Protein AF-A0ABD4SMY8-F1 (afdb_monomer_lite)

pLDDT: mean 78.02, std 18.08, range [34.25, 95.62]

InterPro domains:
  IPR003497 BRO N-terminal domain [PF02498] (23-101)
  IPR003497 BRO N-terminal domain [PS51750] (7-101)
  IPR003497 BRO N-terminal domain [SM01040] (22-101)

Radius of gyration: 15.75 Å; chains: 1; bounding box: 50×33×39 Å

Foldseek 3Di:
DDDDDDDDPPQDFDWDDDPNQTWTWGADPVRFIKTFQVSLCVLLVNPDSVVLCVVFPDPVFKDWDFDQDPVGTDITIIGTPVSSLRSLVPRPGPSSVVVVD

Organism: NCBI:txid168471

Sequence (101 aa):
MAAQLHTQDVSTPTIFSFESRTVRTHADTNGELWFCATDVCDVLGCRNARDATAKHCREKGVAKRNTLTDGGKQELEYINEPNLYRLIVKSRKPEAERFEA

Secondary structure (DSSP, 8-state):
-----------PPPEEEETTEEEEEEE-TT--EEEEHHHHHHHHT-S-HHHHHHHHS-STTEEEEEEEETTEEEEEEEEEHHHHHHHHHH--SHHHHTT--

Structure (mmCIF, N/CA/C/O backbone):
data_AF-A0ABD4SMY8-F1
#
_entry.id   AF-A0ABD4SMY8-F1
#
loop_
_atom_site.group_PDB
_atom_site.id
_atom_site.type_symbol
_atom_site.label_atom_id
_atom_site.label_alt_id
_atom_site.label_comp_id
_atom_site.label_asym_id
_atom_site.label_entity_id
_atom_site.label_seq_id
_atom_site.pdbx_PDB_ins_code
_atom_site.Cartn_x
_atom_site.Cartn_y
_atom_site.Cartn_z
_atom_site.occupancy
_atom_site.B_iso_or_equiv
_atom_site.auth_seq_id
_atom_site.auth_comp_id
_atom_site.auth_asym_id
_atom_site.auth_atom_id
_atom_site.pdbx_PDB_model_num
ATOM 1 N N . MET A 1 1 ? 37.344 -20.905 -18.743 1.00 39.69 1 MET A N 1
ATOM 2 C CA . MET A 1 1 ? 36.352 -20.589 -19.791 1.00 39.69 1 MET A CA 1
ATOM 3 C C . MET A 1 1 ? 34.994 -20.423 -19.139 1.00 39.69 1 MET A C 1
ATOM 5 O O . MET A 1 1 ? 34.732 -21.085 -18.146 1.00 39.69 1 MET A O 1
ATOM 9 N N . ALA A 1 2 ? 34.248 -19.434 -19.619 1.00 34.25 2 ALA A N 1
ATOM 10 C CA . ALA A 1 2 ? 33.133 -18.775 -18.955 1.00 34.25 2 ALA A CA 1
ATOM 11 C C . ALA A 1 2 ? 31.852 -19.620 -18.806 1.00 34.25 2 ALA A C 1
ATOM 13 O O . ALA A 1 2 ? 31.580 -20.492 -19.623 1.00 34.25 2 ALA A O 1
ATOM 14 N N . ALA A 1 3 ? 31.127 -19.282 -17.731 1.00 40.75 3 ALA A N 1
ATOM 15 C CA . ALA A 1 3 ? 29.683 -19.283 -17.467 1.00 40.75 3 ALA A CA 1
ATOM 16 C C . ALA A 1 3 ? 28.720 -20.032 -18.410 1.00 40.75 3 ALA A C 1
ATOM 18 O O . ALA A 1 3 ? 28.747 -19.827 -19.617 1.00 40.75 3 ALA A O 1
ATOM 19 N N . GLN A 1 4 ? 27.746 -20.735 -17.810 1.00 39.47 4 GLN A N 1
ATOM 20 C CA . GLN A 1 4 ? 26.344 -20.282 -17.843 1.00 39.47 4 GLN A CA 1
ATOM 21 C C . GLN A 1 4 ? 25.494 -21.042 -16.801 1.00 39.47 4 GLN A C 1
ATOM 23 O O . GLN A 1 4 ? 25.145 -22.203 -17.001 1.00 39.47 4 GLN A O 1
ATOM 28 N N . LEU A 1 5 ? 25.116 -20.380 -15.704 1.00 40.84 5 LEU A N 1
ATOM 29 C CA . LEU A 1 5 ? 23.905 -20.735 -14.958 1.00 40.84 5 LEU A CA 1
ATOM 30 C C . LEU A 1 5 ? 22.821 -19.763 -15.418 1.00 40.84 5 LEU A C 1
ATOM 32 O O . LEU A 1 5 ? 22.915 -18.558 -15.196 1.00 40.84 5 LEU A O 1
ATOM 36 N N . HIS A 1 6 ? 21.824 -20.293 -16.120 1.00 49.38 6 HIS A N 1
ATOM 37 C CA . HIS A 1 6 ? 20.582 -19.583 -16.372 1.00 49.38 6 HIS A CA 1
ATOM 38 C C . HIS A 1 6 ? 19.771 -19.603 -15.078 1.00 49.38 6 HIS A C 1
ATOM 40 O O . HIS A 1 6 ? 19.205 -20.637 -14.734 1.00 49.38 6 HIS A O 1
ATOM 46 N N . THR A 1 7 ? 19.685 -18.469 -14.390 1.00 41.69 7 THR A N 1
ATOM 47 C CA . THR A 1 7 ? 18.654 -18.261 -13.373 1.00 41.69 7 THR A CA 1
ATOM 48 C C . THR A 1 7 ? 17.734 -17.170 -13.883 1.00 41.69 7 THR A C 1
ATOM 50 O O . THR A 1 7 ? 18.108 -16.004 -13.976 1.00 41.69 7 THR A O 1
ATOM 53 N N . GLN A 1 8 ? 16.535 -17.583 -14.282 1.00 50.38 8 GLN A N 1
ATOM 54 C CA . GLN A 1 8 ? 15.415 -16.679 -14.473 1.00 50.38 8 GLN A CA 1
ATOM 55 C C . GLN A 1 8 ? 14.979 -16.219 -13.081 1.00 50.38 8 GLN A C 1
ATOM 57 O O . GLN A 1 8 ? 14.435 -17.016 -12.319 1.00 50.38 8 GLN A O 1
ATOM 62 N N . ASP A 1 9 ? 15.240 -14.959 -12.737 1.00 46.44 9 ASP A N 1
ATOM 63 C CA . ASP A 1 9 ? 14.644 -14.334 -11.558 1.00 46.44 9 ASP A CA 1
ATOM 64 C C . ASP A 1 9 ? 13.178 -14.014 -11.875 1.00 46.44 9 ASP A C 1
ATOM 66 O O . ASP A 1 9 ? 12.812 -12.922 -12.310 1.00 46.44 9 ASP A O 1
ATOM 70 N N . VAL A 1 10 ? 12.325 -15.030 -11.754 1.00 56.22 10 VAL A N 1
ATOM 71 C CA . VAL A 1 10 ? 10.883 -14.819 -11.682 1.00 56.22 10 VAL A CA 1
ATOM 72 C C . VAL A 1 10 ? 10.590 -14.523 -10.219 1.00 56.22 10 VAL A C 1
ATOM 74 O O . VAL A 1 10 ? 10.277 -15.423 -9.446 1.00 56.22 10 VAL A O 1
ATOM 77 N N . SER A 1 11 ? 10.743 -13.255 -9.840 1.00 59.47 11 SER A N 1
ATOM 78 C CA . SER A 1 11 ? 10.294 -12.708 -8.559 1.00 59.47 11 SER A CA 1
ATOM 79 C C . SER A 1 11 ? 8.779 -12.922 -8.403 1.00 59.47 11 SER A C 1
ATOM 81 O O . SER A 1 11 ? 7.965 -12.066 -8.755 1.00 59.47 11 SER A O 1
ATOM 83 N N . THR A 1 12 ? 8.382 -14.104 -7.928 1.00 45.41 12 THR A N 1
ATOM 84 C CA . THR A 1 12 ? 6.999 -14.433 -7.578 1.00 45.41 12 THR A CA 1
ATOM 85 C C . THR A 1 12 ? 6.569 -13.577 -6.387 1.00 45.41 12 THR A C 1
ATOM 87 O O . THR A 1 12 ? 7.247 -13.614 -5.359 1.00 45.41 12 THR A O 1
ATOM 90 N N . PRO A 1 13 ? 5.469 -12.810 -6.485 1.00 54.72 13 PRO A N 1
ATOM 91 C CA . PRO A 1 13 ? 4.989 -12.009 -5.369 1.00 54.72 13 PRO A CA 1
ATOM 92 C C . PRO A 1 13 ? 4.556 -12.924 -4.221 1.00 54.72 13 PRO A C 1
ATOM 94 O O . PRO A 1 13 ? 3.686 -13.780 -4.386 1.00 54.72 13 PRO A O 1
ATOM 97 N N . THR A 1 14 ? 5.160 -12.737 -3.051 1.00 58.66 14 THR A N 1
ATOM 98 C CA . THR A 1 14 ? 4.748 -13.412 -1.818 1.00 58.66 14 THR A CA 1
ATOM 99 C C . THR A 1 14 ? 3.390 -12.858 -1.380 1.00 58.66 14 THR A C 1
ATOM 101 O O . THR A 1 14 ? 3.185 -11.642 -1.327 1.00 58.66 14 THR A O 1
ATOM 104 N N . ILE A 1 15 ? 2.437 -13.742 -1.091 1.00 60.72 15 ILE A N 1
ATOM 105 C CA . ILE A 1 15 ? 1.077 -13.370 -0.687 1.00 60.72 15 ILE A CA 1
ATOM 106 C C . ILE A 1 15 ? 1.013 -13.367 0.842 1.00 60.72 15 ILE A C 1
ATOM 108 O O . ILE A 1 15 ? 1.168 -14.415 1.465 1.00 60.72 15 ILE A O 1
ATOM 112 N N . PHE A 1 16 ? 0.746 -12.207 1.445 1.00 60.16 16 PHE A N 1
ATOM 113 C CA . PHE A 1 16 ? 0.343 -12.125 2.852 1.00 60.16 16 PHE A CA 1
ATOM 114 C C . PHE A 1 16 ? -1.187 -12.210 2.941 1.00 60.16 16 PHE A C 1
ATOM 116 O O . PHE A 1 16 ? -1.890 -11.499 2.219 1.00 60.16 16 PHE A O 1
ATOM 123 N N . SER A 1 17 ? -1.704 -13.095 3.800 1.00 50.28 17 SER A N 1
ATOM 124 C CA . SER A 1 17 ? -3.147 -13.299 4.000 1.00 50.28 17 SER A CA 1
ATOM 125 C C . SER A 1 17 ? -3.582 -12.752 5.357 1.00 50.28 17 SER A C 1
ATOM 127 O O . SER A 1 17 ? -3.092 -13.211 6.385 1.00 50.28 17 SER A O 1
ATOM 129 N N . PHE A 1 18 ? -4.524 -11.811 5.361 1.00 53.06 18 PHE A N 1
ATOM 130 C CA . PHE A 1 18 ? -5.157 -11.276 6.567 1.00 53.06 18 PHE A CA 1
ATOM 131 C C . PHE A 1 18 ? -6.676 -11.420 6.417 1.00 53.06 18 PHE A C 1
ATOM 133 O O . PHE A 1 18 ? -7.262 -10.860 5.496 1.00 53.06 18 PHE A O 1
ATOM 140 N N . GLU A 1 19 ? -7.317 -12.217 7.277 1.00 53.41 19 GLU A N 1
ATOM 141 C CA . GLU A 1 19 ? -8.788 -12.345 7.347 1.00 53.41 19 GLU A CA 1
ATOM 142 C C . GLU A 1 19 ? -9.491 -12.640 6.011 1.00 53.41 19 GLU A C 1
ATOM 144 O O . GLU A 1 19 ? -10.532 -12.073 5.687 1.00 53.41 19 GLU A O 1
ATOM 149 N N . SER A 1 20 ? -8.936 -13.566 5.226 1.00 57.91 20 SER A N 1
ATOM 150 C CA . SER A 1 20 ? -9.430 -13.944 3.886 1.00 57.91 20 SER A CA 1
ATOM 151 C C . SER A 1 20 ? -9.237 -12.885 2.791 1.00 57.91 20 SER A C 1
ATOM 153 O O . SER A 1 20 ? -9.774 -13.038 1.696 1.00 57.91 20 SER A O 1
ATOM 155 N N . ARG A 1 21 ? -8.448 -11.834 3.045 1.00 71.75 21 ARG A N 1
ATOM 156 C CA . ARG A 1 21 ? -8.009 -10.859 2.040 1.00 71.75 21 ARG A CA 1
ATOM 157 C C . ARG A 1 21 ? -6.506 -10.999 1.806 1.00 71.75 21 ARG A C 1
ATOM 159 O O . ARG A 1 21 ? -5.716 -11.092 2.746 1.00 71.75 21 ARG A O 1
ATOM 166 N N . THR A 1 22 ? -6.118 -11.047 0.539 1.00 82.38 22 THR A N 1
ATOM 167 C CA . THR A 1 22 ? -4.726 -11.207 0.106 1.00 82.38 22 THR A CA 1
ATOM 168 C C . THR A 1 22 ? -4.126 -9.858 -0.256 1.00 82.38 22 THR A C 1
ATOM 170 O O . THR A 1 22 ? -4.691 -9.150 -1.087 1.00 82.38 22 THR A O 1
ATOM 173 N N . VAL A 1 23 ? -2.963 -9.534 0.310 1.00 88.75 23 VAL A N 1
ATOM 174 C CA . VAL A 1 23 ? -2.183 -8.347 -0.065 1.00 88.75 23 VAL A CA 1
ATOM 175 C C . VAL A 1 23 ? -1.016 -8.777 -0.942 1.00 88.75 23 VAL A C 1
ATOM 177 O O . VAL A 1 23 ? -0.163 -9.563 -0.521 1.00 88.75 23 VAL A O 1
ATOM 180 N N . ARG A 1 24 ? -0.967 -8.261 -2.173 1.00 91.56 24 ARG A N 1
ATOM 181 C CA . ARG A 1 24 ? 0.159 -8.481 -3.085 1.00 91.56 24 ARG A CA 1
ATOM 182 C C . ARG A 1 24 ? 1.371 -7.705 -2.589 1.00 91.56 24 ARG A C 1
ATOM 184 O O . ARG A 1 24 ? 1.289 -6.492 -2.377 1.00 91.56 24 ARG A O 1
ATOM 191 N N . THR A 1 25 ? 2.503 -8.393 -2.472 1.00 92.31 25 THR A N 1
ATOM 192 C CA . THR A 1 25 ? 3.769 -7.786 -2.050 1.00 92.31 25 THR A CA 1
ATOM 193 C C . THR A 1 25 ? 4.899 -8.064 -3.029 1.00 92.31 25 THR A C 1
ATOM 195 O O . THR A 1 25 ? 4.814 -8.957 -3.874 1.00 92.31 25 THR A O 1
ATOM 198 N N . HIS A 1 26 ? 5.961 -7.274 -2.931 1.00 90.38 26 HIS A N 1
ATOM 199 C CA . HIS A 1 26 ? 7.214 -7.515 -3.632 1.00 90.38 26 HIS A CA 1
ATOM 200 C C . HIS A 1 26 ? 8.388 -6.951 -2.838 1.00 90.38 26 HIS A C 1
ATOM 202 O O . HIS A 1 26 ? 8.281 -5.858 -2.288 1.00 90.38 26 HIS A O 1
ATOM 208 N N . ALA A 1 27 ? 9.512 -7.663 -2.851 1.00 91.44 27 ALA A N 1
ATOM 209 C CA . ALA A 1 27 ? 10.782 -7.177 -2.330 1.00 91.44 27 ALA A CA 1
ATOM 210 C C . ALA A 1 27 ? 11.582 -6.472 -3.432 1.00 91.44 27 ALA A C 1
ATOM 212 O O . ALA A 1 27 ? 11.717 -7.014 -4.526 1.00 91.44 27 ALA A O 1
ATOM 213 N N . ASP A 1 28 ? 12.098 -5.273 -3.168 1.00 89.50 28 ASP A N 1
ATOM 214 C CA . ASP A 1 28 ? 12.995 -4.594 -4.106 1.00 89.50 28 ASP A CA 1
ATOM 215 C C . ASP A 1 28 ? 14.414 -5.196 -4.118 1.00 89.50 28 ASP A C 1
ATOM 217 O O . ASP A 1 28 ? 14.714 -6.169 -3.427 1.00 89.50 28 ASP A O 1
ATOM 221 N N . THR A 1 29 ? 15.315 -4.607 -4.911 1.00 87.81 29 THR A N 1
ATOM 222 C CA . THR A 1 29 ? 16.710 -5.067 -5.036 1.00 87.81 29 THR A CA 1
ATOM 223 C C . THR A 1 29 ? 17.512 -4.986 -3.737 1.00 87.81 29 THR A C 1
ATOM 225 O O . THR A 1 29 ? 18.566 -5.608 -3.641 1.00 87.81 29 THR A O 1
ATOM 228 N N . ASN A 1 30 ? 17.041 -4.218 -2.753 1.00 90.12 30 ASN A N 1
ATOM 229 C CA . ASN A 1 30 ? 17.659 -4.068 -1.440 1.00 90.12 30 ASN A CA 1
ATOM 230 C C . ASN A 1 30 ? 16.982 -4.959 -0.383 1.00 90.12 30 ASN A C 1
ATOM 232 O O . ASN A 1 30 ? 17.399 -4.954 0.774 1.00 90.12 30 ASN A O 1
ATOM 236 N N . GLY A 1 31 ? 15.947 -5.712 -0.767 1.00 89.31 31 GLY A N 1
ATOM 237 C CA . GLY A 1 31 ? 15.144 -6.533 0.132 1.00 89.31 31 GLY A CA 1
ATOM 238 C C . GLY A 1 31 ? 14.066 -5.761 0.898 1.00 89.31 31 GLY A C 1
ATOM 239 O O . GLY A 1 31 ? 13.448 -6.343 1.787 1.00 89.31 31 GLY A O 1
ATOM 240 N N . GLU A 1 32 ? 13.812 -4.484 0.584 1.00 91.62 32 GLU A N 1
ATOM 241 C CA . GLU A 1 32 ? 12.719 -3.728 1.209 1.00 91.62 32 GLU A CA 1
ATOM 242 C C . GLU A 1 32 ? 11.379 -4.238 0.672 1.00 91.62 32 GLU A C 1
ATOM 244 O O . GLU A 1 32 ? 11.208 -4.420 -0.537 1.00 91.62 32 GLU A O 1
ATOM 249 N N . LEU A 1 33 ? 10.422 -4.485 1.570 1.00 92.62 33 LEU A N 1
ATOM 250 C CA . LEU A 1 33 ? 9.109 -5.009 1.212 1.00 92.62 33 LEU A CA 1
ATOM 251 C C . LEU A 1 33 ? 8.142 -3.876 0.846 1.00 92.62 33 LEU A C 1
ATOM 253 O O . LEU A 1 33 ? 7.986 -2.889 1.567 1.00 92.62 33 LEU A O 1
ATOM 257 N N . TRP A 1 34 ? 7.448 -4.065 -0.271 1.00 95.12 34 TRP A N 1
ATOM 258 C CA . TRP A 1 34 ? 6.455 -3.145 -0.807 1.00 95.12 34 TRP A CA 1
ATOM 259 C C . TRP A 1 34 ? 5.092 -3.823 -0.903 1.00 95.12 34 TRP A C 1
ATOM 261 O O . TRP A 1 34 ? 4.992 -4.982 -1.308 1.00 95.12 34 TRP A O 1
ATOM 271 N N . PHE A 1 35 ? 4.037 -3.079 -0.588 1.00 94.75 35 PHE A N 1
ATOM 272 C CA . PHE A 1 35 ? 2.666 -3.567 -0.451 1.00 94.75 35 PHE A CA 1
ATOM 273 C C . PHE A 1 35 ? 1.754 -2.872 -1.454 1.00 94.75 35 PHE A C 1
ATOM 275 O O . PHE A 1 35 ? 1.821 -1.653 -1.603 1.00 94.75 35 PHE A O 1
ATOM 282 N N . CYS A 1 36 ? 0.889 -3.618 -2.139 1.00 94.44 36 CYS A N 1
ATOM 283 C CA . CYS A 1 36 ? -0.076 -3.018 -3.055 1.00 94.44 36 CYS A CA 1
ATOM 284 C C . CYS A 1 36 ? -1.066 -2.135 -2.282 1.00 94.44 36 CYS A C 1
ATOM 286 O O . CYS A 1 36 ? -1.788 -2.612 -1.407 1.00 94.44 36 CYS A O 1
ATOM 288 N N . ALA A 1 37 ? -1.119 -0.846 -2.620 1.00 93.38 37 ALA A N 1
ATOM 289 C CA . ALA A 1 37 ? -1.932 0.132 -1.906 1.00 93.38 37 ALA A CA 1
ATOM 290 C C . ALA A 1 37 ? -3.433 -0.167 -2.006 1.00 93.38 37 ALA A C 1
ATOM 292 O O . ALA A 1 37 ? -4.168 0.041 -1.042 1.00 93.38 37 ALA A O 1
ATOM 293 N N . THR A 1 38 ? -3.881 -0.664 -3.163 1.00 92.19 38 THR A N 1
ATOM 294 C CA . THR A 1 38 ? -5.275 -1.060 -3.388 1.00 92.19 38 THR A CA 1
ATOM 295 C C . THR A 1 38 ? -5.674 -2.196 -2.458 1.00 92.19 38 THR A C 1
ATOM 297 O O . THR A 1 38 ? -6.636 -2.041 -1.716 1.00 92.19 38 THR A O 1
ATOM 300 N N . ASP A 1 39 ? -4.881 -3.268 -2.406 1.00 91.62 39 ASP A N 1
ATOM 301 C CA . ASP A 1 39 ? -5.182 -4.425 -1.558 1.00 91.62 39 ASP A CA 1
ATOM 302 C C . ASP A 1 39 ? -5.178 -4.043 -0.070 1.00 91.62 39 ASP A C 1
ATOM 304 O O . ASP A 1 39 ? -6.054 -4.450 0.688 1.00 91.62 39 ASP A O 1
ATOM 308 N N . VAL A 1 40 ? -4.220 -3.208 0.353 1.00 90.38 40 VAL A N 1
ATOM 309 C CA . VAL A 1 40 ? -4.165 -2.671 1.723 1.00 90.38 40 VAL A CA 1
ATOM 310 C C . VAL A 1 40 ? -5.422 -1.860 2.039 1.00 90.38 40 VAL A C 1
ATOM 312 O O . VAL A 1 40 ? -6.016 -2.017 3.104 1.00 90.38 40 VAL A O 1
ATOM 315 N N . CYS A 1 41 ? -5.862 -1.006 1.118 1.00 89.00 41 CYS A N 1
ATOM 316 C CA . CYS A 1 41 ? -7.079 -0.222 1.293 1.00 89.00 41 CYS A CA 1
ATOM 317 C C . CYS A 1 41 ? -8.331 -1.102 1.352 1.00 89.00 41 CYS A C 1
ATOM 319 O O . CYS A 1 41 ? -9.205 -0.835 2.174 1.00 89.00 41 CYS A O 1
ATOM 321 N N . ASP A 1 42 ? -8.399 -2.170 0.560 1.00 87.69 42 ASP A N 1
ATOM 322 C CA . ASP A 1 42 ? -9.496 -3.138 0.607 1.00 87.69 42 ASP A CA 1
ATOM 323 C C . ASP A 1 42 ? -9.528 -3.886 1.950 1.00 87.69 42 ASP A C 1
ATOM 325 O O . ASP A 1 42 ? -10.599 -4.095 2.526 1.00 87.69 42 ASP A O 1
ATOM 329 N N . VAL A 1 43 ? -8.359 -4.223 2.512 1.00 86.69 43 VAL A N 1
ATOM 330 C CA . VAL A 1 43 ? -8.241 -4.782 3.870 1.00 86.69 43 VAL A CA 1
ATOM 331 C C . VAL A 1 43 ? -8.752 -3.793 4.917 1.00 86.69 43 VAL A C 1
ATOM 333 O O . VAL A 1 43 ? -9.596 -4.165 5.731 1.00 86.69 43 VAL A O 1
ATOM 336 N N . LEU A 1 44 ? -8.321 -2.532 4.856 1.00 84.50 44 LEU A N 1
ATOM 337 C CA . LEU A 1 44 ? -8.709 -1.479 5.804 1.00 84.50 44 LEU A CA 1
ATOM 338 C C . LEU A 1 44 ? -10.140 -0.945 5.588 1.00 84.50 44 LEU A C 1
ATOM 340 O O . LEU A 1 44 ? -10.644 -0.161 6.394 1.00 84.50 44 LEU A O 1
ATOM 344 N N . GLY A 1 45 ? -10.813 -1.339 4.503 1.00 81.44 45 GLY A N 1
ATOM 345 C CA . GLY A 1 45 ? -12.143 -0.847 4.143 1.00 81.44 45 GLY A CA 1
ATOM 346 C C . GLY A 1 45 ? -12.154 0.613 3.671 1.00 81.44 45 GLY A C 1
ATOM 347 O O . GLY A 1 45 ? -13.154 1.318 3.858 1.00 81.44 45 GLY A O 1
ATOM 348 N N . CYS A 1 46 ? -11.052 1.080 3.083 1.00 81.94 46 CYS A N 1
ATOM 349 C CA . CYS A 1 46 ? -10.926 2.383 2.442 1.00 81.94 46 CYS A CA 1
ATOM 350 C C . CYS A 1 46 ? -11.532 2.334 1.032 1.00 81.94 46 CYS A C 1
ATOM 352 O O . CYS A 1 46 ? -11.099 1.572 0.178 1.00 81.94 46 CYS A O 1
ATOM 354 N N . ARG A 1 47 ? -12.513 3.200 0.750 1.00 79.88 47 ARG A N 1
ATOM 355 C CA . ARG A 1 47 ? -13.259 3.179 -0.524 1.00 79.88 47 ARG A CA 1
ATOM 356 C C . ARG A 1 47 ? -12.438 3.613 -1.748 1.00 79.88 47 ARG A C 1
ATOM 358 O O . ARG A 1 47 ? -12.807 3.282 -2.868 1.00 79.88 47 ARG A O 1
ATOM 365 N N . ASN A 1 48 ? -11.382 4.404 -1.556 1.00 85.94 48 ASN A N 1
ATOM 366 C CA . ASN A 1 48 ? -10.543 4.908 -2.642 1.00 85.94 48 ASN A CA 1
ATOM 367 C C . ASN A 1 48 ? -9.071 4.887 -2.225 1.00 85.94 48 ASN A C 1
ATOM 369 O O . ASN A 1 48 ? -8.625 5.745 -1.462 1.00 85.94 48 ASN A O 1
ATOM 373 N N . ALA A 1 49 ? -8.326 3.918 -2.755 1.00 87.69 49 ALA A N 1
ATOM 374 C CA . ALA A 1 49 ? -6.920 3.739 -2.426 1.00 87.69 49 ALA A CA 1
ATOM 375 C C . ALA A 1 49 ? -6.054 4.938 -2.828 1.00 87.69 49 ALA A C 1
ATOM 377 O O . ALA A 1 49 ? -5.225 5.373 -2.041 1.00 87.69 49 ALA A O 1
ATOM 378 N N . ARG A 1 50 ? -6.305 5.530 -4.003 1.00 87.44 50 ARG A N 1
ATOM 379 C CA . ARG A 1 50 ? -5.538 6.677 -4.512 1.00 87.44 50 ARG A CA 1
ATOM 380 C C . ARG A 1 50 ? -5.724 7.929 -3.655 1.00 87.44 50 ARG A C 1
ATOM 382 O O . ARG A 1 50 ? -4.797 8.706 -3.460 1.00 87.44 50 ARG A O 1
ATOM 389 N N . ASP A 1 51 ? -6.938 8.147 -3.155 1.00 89.75 51 ASP A N 1
ATOM 390 C CA . ASP A 1 51 ? -7.216 9.251 -2.231 1.00 89.75 51 ASP A CA 1
ATOM 391 C C . ASP A 1 51 ? -6.560 9.006 -0.862 1.00 89.75 51 ASP A C 1
ATOM 393 O O . ASP A 1 51 ? -5.976 9.921 -0.281 1.00 89.75 51 ASP A O 1
ATOM 397 N N . ALA A 1 52 ? -6.600 7.763 -0.370 1.00 88.62 52 ALA A N 1
ATOM 398 C CA . ALA A 1 52 ? -5.958 7.382 0.884 1.00 88.62 52 ALA A CA 1
ATOM 399 C C . ALA A 1 52 ? -4.429 7.533 0.818 1.00 88.62 52 ALA A C 1
ATOM 401 O O . ALA A 1 52 ? -3.840 8.133 1.722 1.00 88.62 52 ALA A O 1
ATOM 402 N N . THR A 1 53 ? -3.787 7.067 -0.262 1.00 89.88 53 THR A N 1
ATOM 403 C CA . THR A 1 53 ? -2.342 7.235 -0.469 1.00 89.88 53 THR A CA 1
ATOM 404 C C . THR A 1 53 ? -1.975 8.710 -0.572 1.00 89.88 53 THR A C 1
ATOM 406 O O . THR A 1 53 ? -1.092 9.161 0.156 1.00 89.88 53 THR A O 1
ATOM 409 N N . ALA A 1 54 ? -2.705 9.499 -1.365 1.00 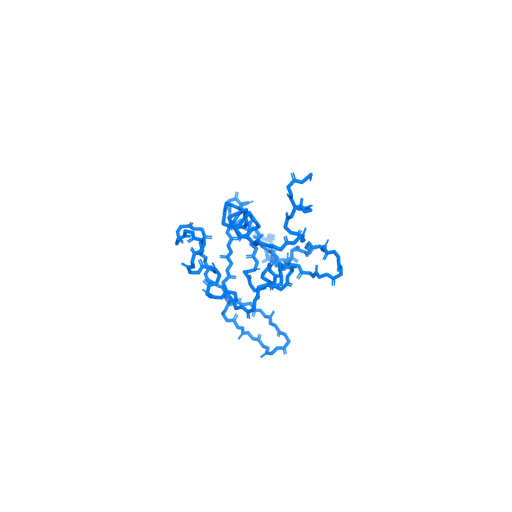89.81 54 ALA A N 1
ATOM 410 C CA . ALA A 1 54 ? -2.447 10.932 -1.516 1.00 89.81 54 ALA A CA 1
ATOM 411 C C . ALA A 1 54 ? -2.589 11.732 -0.205 1.00 89.81 54 ALA A C 1
ATOM 413 O O . ALA A 1 54 ? -1.868 12.706 0.006 1.00 89.81 54 ALA A O 1
ATOM 414 N N . LYS A 1 55 ? -3.512 11.346 0.686 1.00 88.56 55 LYS A N 1
ATOM 415 C CA . LYS A 1 55 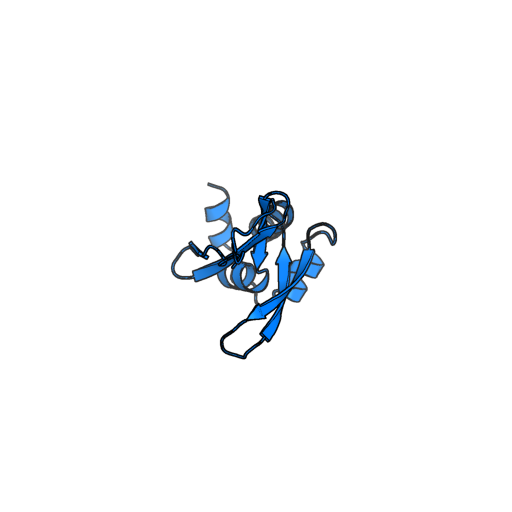? -3.765 12.060 1.952 1.00 88.56 55 LYS A CA 1
ATOM 416 C C . LYS A 1 55 ? -2.857 11.644 3.101 1.00 88.56 55 LYS A C 1
ATOM 418 O O . LYS A 1 55 ? -2.658 12.430 4.032 1.00 88.56 55 LYS A O 1
ATOM 423 N N . HIS A 1 56 ? -2.392 10.398 3.116 1.00 89.19 56 HIS A N 1
ATOM 424 C CA . HIS A 1 56 ? -1.785 9.806 4.312 1.00 89.19 56 HIS A CA 1
ATOM 425 C C . HIS A 1 56 ? -0.361 9.298 4.098 1.00 89.19 56 HIS A C 1
ATOM 427 O O . HIS A 1 56 ? 0.418 9.280 5.059 1.00 89.19 56 HIS A O 1
ATOM 433 N N . CYS A 1 57 ? 0.003 8.927 2.872 1.00 91.75 57 CYS A N 1
ATOM 434 C CA . CYS A 1 57 ? 1.355 8.497 2.550 1.00 91.75 57 CYS A CA 1
ATOM 435 C C . CYS A 1 57 ? 2.250 9.701 2.241 1.00 91.75 57 CYS A C 1
ATOM 437 O O . CYS A 1 57 ? 1.805 10.770 1.829 1.00 91.75 57 CYS A O 1
ATOM 439 N N . ARG A 1 58 ? 3.550 9.522 2.457 1.00 92.00 58 ARG A N 1
ATOM 440 C CA . ARG A 1 58 ? 4.569 10.431 1.930 1.00 92.00 58 ARG A CA 1
ATOM 441 C C . ARG A 1 58 ? 4.924 9.980 0.521 1.00 92.00 58 ARG A C 1
ATOM 443 O O . ARG A 1 58 ? 5.083 8.783 0.316 1.00 92.00 58 ARG A O 1
ATOM 450 N N . GLU A 1 59 ? 5.128 10.920 -0.402 1.00 91.25 59 GLU A N 1
ATOM 451 C CA . GLU A 1 59 ? 5.570 10.606 -1.774 1.00 91.25 59 GLU A CA 1
ATOM 452 C C . GLU A 1 59 ? 6.821 9.716 -1.773 1.00 91.25 59 GLU A C 1
ATOM 454 O O . GLU A 1 59 ? 6.912 8.747 -2.525 1.00 91.25 59 GLU A O 1
ATOM 459 N N . LYS A 1 60 ? 7.755 9.977 -0.845 1.00 91.81 60 LYS A N 1
ATOM 460 C CA . LYS A 1 60 ? 8.840 9.041 -0.543 1.00 91.81 60 LYS A CA 1
ATOM 461 C C . LYS A 1 60 ? 8.255 7.762 0.065 1.00 91.81 6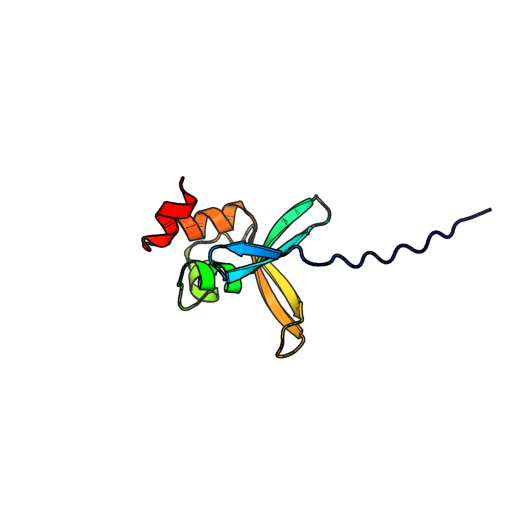0 LYS A C 1
ATOM 463 O O . LYS A 1 60 ? 7.754 7.792 1.189 1.00 91.81 60 LYS A O 1
ATOM 468 N N . GLY A 1 61 ? 8.392 6.654 -0.661 1.00 92.06 61 GLY A N 1
ATOM 469 C CA . GLY A 1 61 ? 7.830 5.357 -0.279 1.00 92.06 61 GLY A CA 1
ATOM 470 C C . GLY A 1 61 ? 6.515 5.025 -0.986 1.00 92.06 61 GLY A C 1
ATOM 471 O O . GLY A 1 61 ? 5.786 4.163 -0.503 1.00 92.06 61 GLY A O 1
ATOM 472 N N . VAL A 1 62 ? 6.189 5.718 -2.084 1.00 94.25 62 VAL A N 1
ATOM 473 C CA . VAL A 1 62 ? 5.143 5.332 -3.040 1.00 94.25 62 VAL A CA 1
ATOM 474 C C . VAL A 1 62 ? 5.805 5.092 -4.393 1.00 94.25 62 VAL A C 1
ATOM 476 O O . VAL A 1 62 ? 6.562 5.930 -4.879 1.00 94.25 62 VAL A O 1
ATOM 479 N N . ALA A 1 63 ? 5.527 3.948 -5.005 1.00 93.69 63 ALA A N 1
ATOM 480 C CA . ALA A 1 63 ? 6.047 3.580 -6.313 1.00 93.69 63 ALA A CA 1
ATOM 481 C C . ALA A 1 63 ? 4.936 2.987 -7.171 1.00 93.69 63 ALA A C 1
ATOM 483 O O . ALA A 1 63 ? 4.015 2.348 -6.669 1.00 93.69 63 ALA A O 1
ATOM 484 N N . LYS A 1 64 ? 5.027 3.180 -8.483 1.00 93.56 64 LYS A N 1
ATOM 485 C CA . LYS A 1 64 ? 4.085 2.592 -9.431 1.00 93.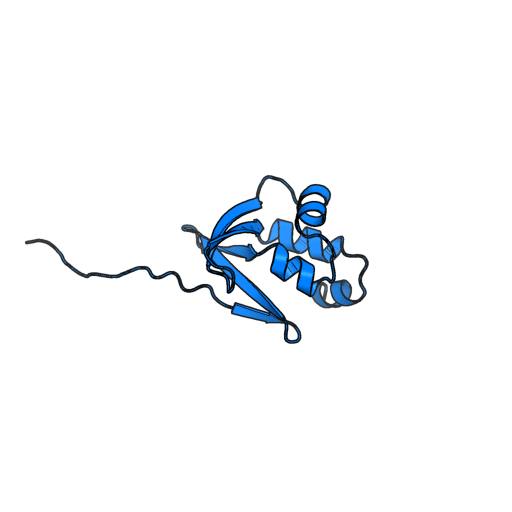56 64 LYS A CA 1
ATOM 486 C C . LYS A 1 64 ? 4.699 1.394 -10.123 1.00 93.56 64 LYS A C 1
ATOM 488 O O . LYS A 1 64 ? 5.878 1.419 -10.478 1.00 93.56 64 LYS A O 1
ATOM 493 N N . ARG A 1 65 ? 3.894 0.361 -10.353 1.00 91.25 65 ARG A N 1
ATOM 494 C CA . ARG A 1 65 ? 4.339 -0.837 -11.058 1.00 91.25 65 ARG A CA 1
ATOM 495 C C . ARG A 1 65 ? 3.241 -1.422 -11.926 1.00 91.25 65 ARG A C 1
ATOM 497 O O . ARG A 1 65 ? 2.090 -1.507 -11.515 1.00 91.25 65 ARG A O 1
ATOM 504 N N . ASN A 1 66 ? 3.635 -1.890 -13.107 1.00 91.50 66 ASN A N 1
ATOM 505 C CA . ASN A 1 66 ? 2.790 -2.737 -13.937 1.00 91.50 66 ASN A CA 1
ATOM 506 C C . ASN A 1 66 ? 2.656 -4.121 -13.296 1.00 91.50 66 ASN A C 1
ATOM 508 O O . ASN A 1 66 ? 3.619 -4.888 -13.252 1.00 91.50 66 ASN A O 1
ATOM 512 N N . THR A 1 67 ? 1.451 -4.434 -12.844 1.00 88.69 67 THR A N 1
ATOM 513 C CA . THR A 1 67 ? 1.098 -5.688 -12.186 1.00 88.69 67 THR A CA 1
ATOM 514 C C . THR A 1 67 ? 0.061 -6.417 -13.028 1.00 88.69 67 THR A C 1
ATOM 516 O O . THR A 1 67 ? -0.883 -5.815 -13.540 1.00 88.69 67 THR A O 1
ATOM 519 N N . LEU A 1 68 ? 0.246 -7.725 -13.202 1.00 87.81 68 LEU A N 1
ATOM 520 C CA . LEU A 1 68 ? -0.749 -8.563 -13.860 1.00 87.81 68 LEU A CA 1
ATOM 521 C C . LEU A 1 68 ? -1.929 -8.790 -12.908 1.00 87.81 68 LEU A C 1
ATOM 523 O O . LEU A 1 68 ? -1.743 -9.196 -11.763 1.00 87.81 68 LEU A O 1
ATOM 527 N N . THR A 1 69 ? -3.130 -8.506 -13.392 1.00 84.56 69 THR A N 1
ATOM 528 C CA . THR A 1 69 ? -4.407 -8.702 -12.696 1.00 84.56 69 THR A CA 1
ATOM 529 C C . THR A 1 69 ? -5.330 -9.550 -13.572 1.00 84.56 69 THR A C 1
ATOM 531 O O . THR A 1 69 ? -5.026 -9.753 -14.751 1.00 84.56 69 THR A O 1
ATOM 534 N N . ASP A 1 70 ? -6.475 -9.994 -13.050 1.00 82.62 70 ASP A N 1
ATOM 535 C CA . ASP A 1 70 ? -7.511 -10.670 -13.851 1.00 82.62 70 ASP A CA 1
ATOM 536 C C . ASP A 1 70 ? -7.994 -9.832 -15.047 1.00 82.62 70 ASP A C 1
ATOM 538 O O . ASP A 1 70 ? -8.355 -10.374 -16.088 1.00 82.62 70 ASP A O 1
ATOM 542 N N . GLY A 1 71 ? -7.942 -8.499 -14.940 1.00 86.00 71 GLY A N 1
ATOM 543 C CA . GLY A 1 71 ? -8.251 -7.574 -16.034 1.00 86.00 71 GLY A CA 1
ATOM 544 C C . GLY A 1 71 ? -7.085 -7.316 -16.998 1.00 86.00 71 GLY A C 1
ATOM 545 O O . GLY A 1 71 ? -7.191 -6.449 -17.864 1.00 86.00 71 GLY A O 1
ATOM 546 N N . GLY A 1 72 ? -5.960 -8.017 -16.843 1.00 91.06 72 GLY A N 1
ATOM 547 C CA . GLY A 1 72 ? -4.727 -7.799 -17.597 1.00 91.06 72 GLY A CA 1
ATOM 548 C C . GLY A 1 72 ? -3.685 -6.973 -16.838 1.00 91.06 72 GLY A C 1
ATOM 549 O O . GLY A 1 72 ? -3.736 -6.821 -15.616 1.00 91.06 72 GLY A O 1
ATOM 550 N N . LYS A 1 73 ? -2.676 -6.471 -17.558 1.00 89.69 73 LYS A N 1
ATOM 551 C CA . LYS A 1 73 ? -1.610 -5.646 -16.968 1.00 89.69 73 LYS A CA 1
ATOM 552 C C . LYS A 1 73 ? -2.155 -4.260 -16.620 1.00 89.69 73 LYS A C 1
ATOM 554 O O . LYS A 1 73 ? -2.614 -3.546 -17.506 1.00 89.69 73 LYS A O 1
ATOM 559 N N . GLN A 1 74 ? -2.061 -3.885 -15.349 1.00 90.62 74 GLN A N 1
ATOM 560 C CA . GLN A 1 74 ? -2.499 -2.592 -14.829 1.00 90.62 74 GLN A CA 1
ATOM 561 C C . GLN A 1 74 ? -1.368 -1.924 -14.046 1.00 90.62 74 GLN A C 1
ATOM 563 O O . GLN A 1 74 ? -0.597 -2.598 -13.364 1.00 90.62 74 GLN A O 1
ATOM 568 N N . GLU A 1 75 ? -1.271 -0.599 -14.127 1.00 92.69 75 G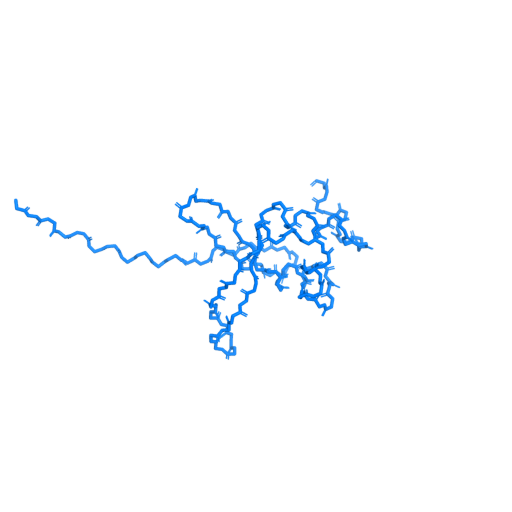LU A N 1
ATOM 569 C CA . GLU A 1 75 ? -0.364 0.179 -13.282 1.00 92.69 75 GLU A CA 1
ATOM 570 C C . GLU A 1 75 ? -1.001 0.365 -11.898 1.00 92.69 75 GLU A C 1
ATOM 572 O O . GLU A 1 75 ? -2.043 1.008 -11.772 1.00 92.69 75 GLU A O 1
ATOM 577 N N . LEU A 1 76 ? -0.378 -0.204 -10.866 1.00 92.81 76 LEU A N 1
ATOM 578 C CA . LEU A 1 76 ? -0.823 -0.110 -9.477 1.00 92.81 76 LEU A CA 1
ATOM 579 C C . LEU A 1 76 ? 0.203 0.635 -8.624 1.00 92.81 76 LEU A C 1
ATOM 581 O O . LEU A 1 76 ? 1.407 0.589 -8.884 1.00 92.81 76 LEU A O 1
ATOM 585 N N . GLU A 1 77 ? -0.288 1.303 -7.581 1.00 94.88 77 GLU A N 1
ATOM 586 C CA . GLU A 1 77 ? 0.549 1.920 -6.555 1.00 94.88 77 GLU A CA 1
ATOM 587 C C . GLU A 1 77 ? 0.948 0.885 -5.501 1.00 94.88 77 GLU A C 1
ATOM 589 O O . GLU A 1 77 ? 0.131 0.096 -5.018 1.00 94.88 77 GLU A O 1
ATOM 594 N N . TYR A 1 78 ? 2.220 0.922 -5.136 1.00 95.00 78 TYR A N 1
ATOM 595 C CA . TYR A 1 78 ? 2.816 0.165 -4.055 1.00 95.00 78 TYR A CA 1
ATOM 596 C C . TYR A 1 78 ? 3.394 1.134 -3.034 1.00 95.00 78 TYR A C 1
ATOM 598 O O . TYR A 1 78 ? 3.984 2.156 -3.393 1.00 95.00 78 TYR A O 1
ATOM 606 N N . ILE A 1 79 ? 3.235 0.798 -1.763 1.00 95.62 79 ILE A N 1
ATOM 607 C CA . ILE A 1 79 ? 3.736 1.576 -0.638 1.00 95.62 79 ILE A CA 1
ATOM 608 C C . ILE A 1 79 ? 4.738 0.756 0.153 1.00 95.62 79 ILE A C 1
ATOM 610 O O . ILE A 1 79 ? 4.576 -0.455 0.295 1.00 95.62 79 ILE A O 1
ATOM 614 N N . ASN A 1 80 ? 5.767 1.410 0.670 1.00 95.38 80 ASN A N 1
ATOM 615 C CA . ASN A 1 80 ? 6.684 0.762 1.591 1.00 95.38 80 ASN A CA 1
ATOM 616 C C . ASN A 1 80 ? 6.095 0.677 3.006 1.00 95.38 80 ASN A C 1
ATOM 618 O O . ASN A 1 80 ? 5.062 1.275 3.324 1.00 95.38 80 ASN A O 1
ATOM 622 N N . GLU A 1 81 ? 6.774 -0.062 3.871 1.00 93.12 81 GLU A N 1
ATOM 623 C CA . GLU A 1 81 ? 6.328 -0.343 5.235 1.00 93.12 81 GLU A CA 1
ATOM 624 C C . GLU A 1 81 ? 6.022 0.925 6.079 1.00 93.12 81 GLU A C 1
ATOM 626 O O . GLU A 1 81 ? 4.937 1.007 6.662 1.00 93.12 81 GLU A O 1
ATOM 631 N N . PRO A 1 82 ? 6.853 1.991 6.089 1.00 92.56 82 PRO A N 1
ATOM 632 C CA . PRO A 1 82 ? 6.499 3.245 6.761 1.00 92.56 82 PRO A CA 1
ATOM 633 C C . PRO A 1 82 ? 5.172 3.867 6.304 1.00 92.56 82 PRO A C 1
ATOM 635 O O . PRO A 1 82 ? 4.474 4.493 7.105 1.00 92.56 82 PRO A O 1
ATOM 638 N N . ASN A 1 83 ? 4.830 3.752 5.019 1.00 94.50 83 ASN A N 1
ATOM 639 C CA . ASN A 1 83 ? 3.570 4.256 4.477 1.00 94.50 83 ASN A CA 1
ATOM 640 C C . ASN A 1 83 ? 2.396 3.305 4.749 1.00 94.50 83 ASN A C 1
ATOM 642 O O . ASN A 1 83 ? 1.285 3.791 4.965 1.00 94.50 83 ASN A O 1
ATOM 646 N N . LEU A 1 84 ? 2.640 1.994 4.822 1.00 91.94 84 LEU A N 1
ATOM 647 C CA . LEU A 1 84 ? 1.662 1.011 5.290 1.00 91.94 84 LEU A CA 1
ATOM 648 C C . LEU A 1 84 ? 1.194 1.348 6.712 1.00 91.94 84 LEU A C 1
ATOM 650 O O . LEU A 1 84 ? -0.004 1.514 6.940 1.00 91.94 84 LEU A O 1
ATOM 654 N N . TYR A 1 85 ? 2.128 1.556 7.646 1.00 89.50 85 TYR A N 1
ATOM 655 C CA . TYR A 1 85 ? 1.781 1.910 9.027 1.00 89.50 85 TYR A CA 1
ATOM 656 C C . TYR A 1 85 ? 1.013 3.230 9.127 1.00 89.50 85 TYR A C 1
ATOM 658 O O . TYR A 1 85 ? 0.093 3.356 9.932 1.00 89.50 85 TYR A O 1
ATOM 666 N N . ARG A 1 86 ? 1.322 4.215 8.273 1.00 89.75 86 ARG A N 1
ATOM 667 C CA . ARG A 1 86 ? 0.544 5.464 8.209 1.00 89.75 86 ARG A CA 1
ATOM 668 C C . ARG A 1 86 ? -0.909 5.214 7.830 1.00 89.75 86 ARG A C 1
ATOM 670 O O . ARG A 1 86 ? -1.774 5.857 8.416 1.00 89.75 86 ARG A O 1
ATOM 677 N N . LEU A 1 87 ? -1.174 4.331 6.866 1.00 87.69 87 LEU A N 1
ATOM 678 C CA . LEU A 1 87 ? -2.542 3.996 6.465 1.00 87.69 87 LEU A CA 1
ATOM 679 C C . LEU A 1 87 ? -3.289 3.261 7.570 1.00 87.69 87 LEU A C 1
ATOM 681 O O . LEU A 1 87 ? -4.434 3.611 7.840 1.00 87.69 87 LEU A O 1
ATOM 685 N N . ILE A 1 88 ? -2.629 2.310 8.229 1.00 85.31 88 ILE A N 1
ATOM 686 C CA . ILE A 1 88 ? -3.197 1.565 9.355 1.00 85.31 88 ILE A CA 1
ATOM 687 C C . ILE A 1 88 ? -3.614 2.539 10.463 1.00 85.31 88 ILE A C 1
ATOM 689 O O . ILE A 1 88 ? -4.800 2.670 10.741 1.00 85.31 88 ILE A O 1
ATOM 693 N N . VAL A 1 89 ? -2.673 3.322 11.000 1.00 80.69 89 VAL A N 1
ATOM 694 C CA . VAL A 1 89 ? -2.922 4.229 12.138 1.00 80.69 89 VAL A CA 1
ATOM 695 C C . VAL A 1 89 ? -3.917 5.348 11.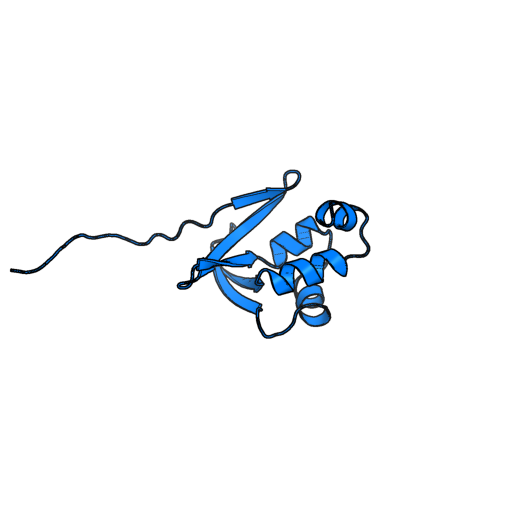793 1.00 80.69 89 VAL A C 1
ATOM 697 O O . VAL A 1 89 ? -4.648 5.846 12.646 1.00 80.69 89 VAL A O 1
ATOM 700 N N . LYS A 1 90 ? -3.954 5.806 10.534 1.00 73.12 90 LYS A N 1
ATOM 701 C CA . LYS A 1 90 ? -4.905 6.847 10.097 1.00 73.12 90 LYS A CA 1
ATOM 702 C C . LYS A 1 90 ? -6.295 6.295 9.787 1.00 73.12 90 LYS A C 1
ATOM 704 O O . LYS A 1 90 ? -7.238 7.089 9.707 1.00 73.12 90 LYS A O 1
ATOM 709 N N . SER A 1 91 ? -6.438 4.985 9.609 1.00 66.50 91 SER A N 1
ATOM 710 C CA . SER A 1 91 ? -7.729 4.358 9.373 1.00 66.50 91 SER A CA 1
ATOM 711 C C . SER A 1 91 ? -8.530 4.359 10.676 1.00 66.50 91 SER A C 1
ATOM 713 O O . SER A 1 91 ? -8.194 3.681 11.635 1.00 66.50 91 SER A O 1
ATOM 715 N N . ARG A 1 92 ? -9.619 5.137 10.736 1.00 60.84 92 ARG A N 1
ATOM 716 C CA . ARG A 1 92 ? -10.514 5.238 11.916 1.00 60.84 92 ARG A CA 1
ATOM 717 C C . ARG A 1 92 ? -11.454 4.034 12.063 1.00 60.84 92 ARG A C 1
ATOM 719 O O . ARG A 1 92 ? -12.601 4.174 12.484 1.00 60.84 92 ARG A O 1
ATOM 726 N N . LYS A 1 93 ? -11.013 2.881 11.589 1.00 60.91 93 LYS A N 1
ATOM 727 C CA . LYS A 1 93 ? -11.787 1.653 11.484 1.00 60.91 93 LYS A CA 1
ATOM 728 C C . LYS A 1 93 ? -11.399 0.753 12.657 1.00 60.91 93 LYS A C 1
ATOM 730 O O . LYS A 1 93 ? -10.207 0.667 12.937 1.00 60.91 93 LYS A O 1
ATOM 735 N N . PRO A 1 94 ? -12.347 0.085 13.334 1.00 56.59 94 PRO A N 1
ATOM 736 C CA . PRO A 1 94 ? -12.020 -0.829 14.433 1.00 56.59 94 PRO A CA 1
ATOM 737 C C . PRO A 1 94 ? -11.058 -1.950 13.998 1.00 56.59 94 PRO A C 1
ATOM 739 O O . PRO A 1 94 ? -10.306 -2.484 14.801 1.00 56.59 94 PRO A O 1
ATOM 742 N N . GLU A 1 95 ? -11.015 -2.272 12.705 1.00 55.28 95 GLU A N 1
ATOM 743 C CA . GLU A 1 95 ? -10.058 -3.211 12.122 1.00 55.28 95 GLU A CA 1
ATOM 744 C C . GLU A 1 95 ? -8.595 -2.728 12.198 1.00 55.28 95 GLU A C 1
ATOM 746 O O . GLU A 1 95 ? -7.691 -3.558 12.198 1.00 55.28 95 GLU A O 1
ATOM 751 N N . ALA A 1 96 ? -8.343 -1.417 12.298 1.00 55.62 96 ALA A N 1
ATOM 752 C CA . ALA A 1 96 ? -6.999 -0.853 12.438 1.00 55.62 96 ALA A CA 1
ATOM 753 C C . ALA A 1 96 ? -6.394 -1.083 13.830 1.00 55.62 96 ALA A C 1
ATOM 755 O O . ALA A 1 96 ? -5.194 -1.323 13.924 1.00 55.62 96 ALA A O 1
ATOM 756 N N . GLU A 1 97 ? -7.217 -1.115 14.887 1.00 58.62 97 GLU A N 1
ATOM 757 C CA . GLU A 1 97 ? -6.768 -1.451 16.252 1.00 58.62 97 GLU A CA 1
ATOM 758 C C . GLU A 1 97 ? -6.123 -2.847 16.305 1.00 58.62 97 GLU A C 1
ATOM 760 O O . GLU A 1 97 ? -5.253 -3.118 17.125 1.00 58.62 97 GLU A O 1
ATOM 765 N N . ARG A 1 98 ? -6.502 -3.740 15.383 1.00 59.66 98 ARG A N 1
ATOM 766 C CA . ARG A 1 98 ? -6.005 -5.123 15.310 1.00 59.66 98 ARG A CA 1
ATOM 767 C C . ARG A 1 98 ? -4.618 -5.243 14.678 1.00 59.66 98 ARG A C 1
ATOM 769 O O . ARG A 1 98 ? -4.013 -6.304 14.774 1.00 59.66 98 ARG A O 1
ATOM 776 N N . PHE A 1 99 ? -4.130 -4.182 14.038 1.00 57.69 99 PHE A N 1
ATOM 777 C CA . PHE A 1 99 ? -2.756 -4.078 13.543 1.00 57.69 99 PHE A CA 1
ATOM 778 C C . PHE A 1 99 ? -1.822 -3.371 14.543 1.00 57.69 99 PHE A C 1
ATOM 780 O O . PHE A 1 99 ? -0.622 -3.305 14.291 1.00 57.69 99 PHE A O 1
ATOM 787 N N . GLU A 1 100 ? -2.348 -2.831 15.651 1.00 51.47 100 GLU A N 1
ATOM 788 C CA . GLU A 1 100 ? -1.560 -2.188 16.717 1.00 51.47 100 GLU A CA 1
ATOM 789 C C . GLU A 1 100 ? -1.161 -3.154 17.856 1.00 51.47 100 GLU A C 1
ATOM 791 O O . GLU A 1 100 ? -0.439 -2.739 18.765 1.00 51.47 100 GLU A O 1
ATOM 796 N N . ALA A 1 101 ? -1.614 -4.416 17.820 1.00 46.19 101 ALA A N 1
ATOM 797 C CA . ALA A 1 101 ? -1.425 -5.424 18.874 1.00 46.19 101 ALA A CA 1
ATOM 798 C C . ALA A 1 101 ? -0.336 -6.463 18.560 1.00 46.19 101 ALA A C 1
ATOM 800 O O . ALA A 1 101 ? -0.232 -6.887 17.386 1.00 46.19 101 ALA A O 1
#